Protein AF-A0A9D1IJ22-F1 (afdb_monomer)

Structure (mmCIF, N/CA/C/O backbone):
data_AF-A0A9D1IJ22-F1
#
_entry.id   AF-A0A9D1IJ22-F1
#
loop_
_atom_site.group_PDB
_atom_site.id
_atom_site.type_symbol
_atom_site.label_atom_id
_atom_site.label_alt_id
_atom_site.label_comp_id
_atom_site.label_asym_id
_atom_site.label_entity_id
_atom_site.label_seq_id
_atom_site.pdbx_PDB_ins_code
_atom_site.Cartn_x
_atom_site.Cartn_y
_atom_site.Cartn_z
_atom_site.occupancy
_atom_site.B_iso_or_equiv
_atom_site.auth_seq_id
_atom_site.auth_comp_id
_atom_site.auth_asym_id
_atom_site.auth_atom_id
_atom_site.pdbx_PDB_model_num
ATOM 1 N N . MET A 1 1 ? 9.896 -8.877 -16.553 1.00 58.75 1 MET A N 1
ATOM 2 C CA . MET A 1 1 ? 9.731 -7.413 -16.378 1.00 58.75 1 MET A CA 1
ATOM 3 C C . MET A 1 1 ? 9.132 -7.078 -15.015 1.00 58.75 1 MET A C 1
ATOM 5 O O . MET A 1 1 ? 9.799 -6.383 -14.268 1.00 58.75 1 MET A O 1
ATOM 9 N N . ARG A 1 2 ? 7.966 -7.635 -14.636 1.00 62.94 2 ARG A N 1
ATOM 10 C CA . ARG A 1 2 ? 7.384 -7.466 -13.283 1.00 62.94 2 ARG A CA 1
ATOM 11 C C . ARG A 1 2 ? 8.339 -7.813 -12.132 1.00 62.94 2 ARG A C 1
ATOM 13 O O . ARG A 1 2 ? 8.446 -7.040 -11.197 1.00 62.94 2 ARG A O 1
ATOM 20 N N . GLU A 1 3 ? 9.072 -8.922 -12.223 1.00 65.00 3 GLU A N 1
ATOM 21 C CA . GLU A 1 3 ? 10.027 -9.325 -11.173 1.00 65.00 3 GLU A CA 1
ATOM 22 C C . GLU A 1 3 ? 11.159 -8.309 -10.958 1.00 65.00 3 GLU A C 1
ATOM 24 O O . GLU A 1 3 ? 11.558 -8.067 -9.826 1.00 65.00 3 GLU A O 1
ATOM 29 N N . ALA A 1 4 ? 11.638 -7.670 -12.031 1.00 69.69 4 ALA A N 1
ATOM 30 C CA . ALA A 1 4 ? 12.692 -6.660 -11.944 1.00 69.69 4 ALA A CA 1
ATOM 31 C C . ALA A 1 4 ? 12.192 -5.375 -11.266 1.00 69.69 4 ALA A C 1
ATOM 33 O O . ALA A 1 4 ? 12.893 -4.810 -10.435 1.00 69.69 4 ALA A O 1
ATOM 34 N N . VAL A 1 5 ? 10.956 -4.964 -11.569 1.00 74.75 5 VAL A N 1
ATOM 35 C CA . VAL A 1 5 ? 10.309 -3.817 -10.917 1.00 74.75 5 VAL A CA 1
ATOM 36 C C . VAL A 1 5 ? 10.084 -4.104 -9.433 1.00 74.75 5 VAL A C 1
ATOM 38 O O . VAL A 1 5 ? 10.392 -3.265 -8.597 1.00 74.75 5 VAL A O 1
ATOM 41 N N . ILE A 1 6 ? 9.616 -5.309 -9.086 1.00 76.00 6 ILE A N 1
ATOM 42 C CA . ILE A 1 6 ? 9.457 -5.721 -7.683 1.00 76.00 6 ILE A CA 1
ATOM 43 C C . ILE A 1 6 ? 10.799 -5.682 -6.950 1.00 76.00 6 ILE A C 1
ATOM 45 O O . ILE A 1 6 ? 10.842 -5.216 -5.818 1.00 76.00 6 ILE A O 1
ATOM 49 N N . ALA A 1 7 ? 11.890 -6.131 -7.577 1.00 83.19 7 ALA A N 1
ATOM 50 C CA . ALA A 1 7 ? 13.214 -6.076 -6.965 1.00 83.19 7 ALA A CA 1
ATOM 51 C C . ALA A 1 7 ? 13.652 -4.631 -6.666 1.00 83.19 7 ALA A C 1
ATOM 53 O O . ALA A 1 7 ? 14.133 -4.370 -5.563 1.00 83.19 7 ALA A O 1
ATOM 54 N N . GLU A 1 8 ? 13.421 -3.702 -7.599 1.00 84.62 8 GLU A N 1
ATOM 55 C CA . GLU A 1 8 ? 13.780 -2.281 -7.467 1.00 84.62 8 GLU A CA 1
ATOM 56 C C . GLU A 1 8 ? 13.100 -1.601 -6.271 1.00 84.62 8 GLU A C 1
ATOM 58 O O . GLU A 1 8 ? 13.737 -0.819 -5.568 1.00 84.62 8 GLU A O 1
ATOM 63 N N . VAL A 1 9 ? 11.840 -1.948 -5.985 1.00 88.25 9 VAL A N 1
ATOM 64 C CA . VAL A 1 9 ? 11.079 -1.354 -4.870 1.00 88.25 9 VAL A CA 1
ATOM 65 C C . VAL A 1 9 ? 10.913 -2.267 -3.655 1.00 88.25 9 VAL A C 1
ATOM 67 O O . VAL A 1 9 ? 10.232 -1.903 -2.699 1.00 88.25 9 VAL A O 1
ATOM 70 N N . SER A 1 10 ? 11.533 -3.448 -3.655 1.00 90.62 10 SER A N 1
ATOM 71 C CA . SER A 1 10 ? 11.317 -4.498 -2.644 1.00 90.62 10 SER A CA 1
ATOM 72 C C . SER A 1 10 ? 11.579 -4.036 -1.208 1.00 90.62 10 SER A C 1
ATOM 74 O O . SER A 1 10 ? 10.791 -4.343 -0.307 1.00 90.62 10 SER A O 1
ATOM 76 N N . THR A 1 11 ? 12.647 -3.264 -0.995 1.00 94.25 11 THR A N 1
ATOM 77 C CA . THR A 1 11 ? 12.983 -2.693 0.316 1.00 94.25 11 THR A CA 1
ATOM 78 C C . THR A 1 11 ? 11.906 -1.718 0.777 1.00 94.25 11 THR A C 1
ATOM 80 O O . THR A 1 11 ? 11.363 -1.882 1.866 1.00 94.25 11 THR A O 1
ATOM 83 N N . GLN A 1 12 ? 11.530 -0.760 -0.074 1.00 94.44 12 GLN A N 1
ATOM 84 C CA . GLN A 1 12 ? 10.507 0.233 0.255 1.00 94.44 12 GLN A CA 1
ATOM 85 C C . GLN A 1 12 ? 9.146 -0.427 0.505 1.00 94.44 12 GLN A C 1
ATOM 87 O O . GLN A 1 12 ? 8.444 -0.061 1.445 1.00 94.44 12 GLN A O 1
ATOM 92 N N . LEU A 1 13 ? 8.786 -1.440 -0.288 1.00 93.94 13 LEU A N 1
ATOM 93 C CA . LEU A 1 13 ? 7.570 -2.221 -0.072 1.00 93.94 13 LEU A CA 1
ATOM 94 C C . LEU A 1 13 ? 7.591 -2.935 1.280 1.00 93.94 13 LEU A C 1
ATOM 96 O O . LEU A 1 13 ? 6.598 -2.882 2.000 1.00 93.94 13 LEU A O 1
ATOM 100 N N . SER A 1 14 ? 8.709 -3.561 1.650 1.00 94.81 14 SER A N 1
ATOM 101 C CA . SER A 1 14 ? 8.828 -4.247 2.944 1.00 94.81 14 SER A CA 1
ATOM 102 C C . SER A 1 14 ? 8.702 -3.275 4.119 1.00 94.81 14 SER A C 1
ATOM 104 O O . SER A 1 14 ? 8.013 -3.573 5.093 1.00 94.81 14 SER A O 1
ATOM 106 N N . GLU A 1 15 ? 9.314 -2.093 4.024 1.00 96.81 15 GLU A N 1
ATOM 107 C CA . GLU A 1 15 ? 9.216 -1.056 5.056 1.00 96.81 15 GLU A CA 1
ATOM 108 C C . GLU A 1 15 ? 7.784 -0.527 5.200 1.00 96.81 15 GLU A C 1
ATOM 110 O O . GLU A 1 15 ? 7.253 -0.469 6.312 1.00 96.81 15 GLU A O 1
ATOM 115 N N . VAL A 1 16 ? 7.132 -0.194 4.082 1.00 96.00 16 VAL A N 1
ATOM 116 C CA . VAL A 1 16 ? 5.760 0.332 4.086 1.00 96.00 16 VAL A CA 1
ATOM 117 C C . VAL A 1 16 ? 4.766 -0.719 4.576 1.00 96.00 16 VAL A C 1
ATOM 119 O O . VAL A 1 16 ? 3.917 -0.405 5.411 1.00 96.00 16 VAL A O 1
ATOM 122 N N . VAL A 1 17 ? 4.890 -1.973 4.131 1.00 95.81 17 VAL A N 1
ATOM 123 C CA . VAL A 1 17 ? 4.063 -3.078 4.641 1.00 95.81 17 VAL A CA 1
ATOM 124 C C . VAL A 1 17 ? 4.281 -3.260 6.143 1.00 95.81 17 VAL A C 1
ATOM 126 O O . VAL A 1 17 ? 3.302 -3.345 6.878 1.00 95.81 17 VAL A O 1
ATOM 129 N N . GLY A 1 18 ? 5.522 -3.203 6.632 1.00 97.25 18 GLY A N 1
ATOM 130 C CA . GLY A 1 18 ? 5.806 -3.292 8.067 1.00 97.25 18 GLY A CA 1
ATOM 131 C C . GLY A 1 18 ? 5.187 -2.156 8.895 1.00 97.25 18 GLY A C 1
ATOM 132 O O . GLY A 1 18 ? 4.758 -2.381 10.030 1.00 97.25 18 GLY A O 1
ATOM 133 N N . VAL A 1 19 ? 5.098 -0.938 8.349 1.00 96.75 19 VAL A N 1
ATOM 134 C CA . VAL A 1 19 ? 4.362 0.175 8.980 1.00 96.75 19 VAL A CA 1
ATOM 135 C C . VAL A 1 19 ? 2.859 -0.116 8.987 1.00 96.75 19 VAL A C 1
ATOM 137 O O . VAL A 1 19 ? 2.225 -0.020 10.039 1.00 96.75 19 VAL A O 1
ATOM 140 N N . ILE A 1 20 ? 2.291 -0.528 7.851 1.00 96.75 20 ILE A N 1
ATOM 141 C CA . ILE A 1 20 ? 0.864 -0.862 7.729 1.00 96.75 20 ILE A CA 1
ATOM 142 C C . ILE A 1 20 ? 0.479 -1.965 8.723 1.00 96.75 20 ILE A C 1
ATOM 144 O O . ILE A 1 20 ? -0.487 -1.808 9.467 1.00 96.75 20 ILE A O 1
ATOM 148 N N . GLU A 1 21 ? 1.245 -3.052 8.791 1.00 96.38 21 GLU A N 1
ATOM 149 C CA . GLU A 1 21 ? 1.000 -4.167 9.710 1.00 96.38 21 GLU A CA 1
ATOM 150 C C . GLU A 1 21 ? 1.095 -3.739 11.176 1.00 96.38 21 GLU A C 1
ATOM 152 O O . GLU A 1 21 ? 0.260 -4.129 11.993 1.00 96.38 21 GLU A O 1
ATOM 157 N N . ARG A 1 22 ? 2.067 -2.888 11.521 1.00 96.31 22 ARG A N 1
ATOM 158 C CA . ARG A 1 22 ? 2.234 -2.388 12.892 1.00 96.31 22 ARG A CA 1
ATOM 159 C C . ARG A 1 22 ? 1.032 -1.577 13.370 1.00 96.31 22 ARG A C 1
ATOM 161 O O . ARG A 1 22 ? 0.653 -1.695 14.533 1.00 96.31 22 ARG A O 1
ATOM 168 N N . HIS A 1 23 ? 0.468 -0.742 12.502 1.00 95.31 23 HIS A N 1
ATOM 169 C CA . HIS A 1 23 ? -0.627 0.155 12.872 1.00 95.31 23 HIS A CA 1
ATOM 170 C C . HIS A 1 23 ? -2.009 -0.470 12.669 1.00 95.31 23 HIS A C 1
ATOM 172 O O . HIS A 1 23 ? -2.931 -0.160 13.421 1.00 95.31 23 HIS A O 1
ATOM 178 N N . LEU A 1 24 ? -2.164 -1.352 11.678 1.00 96.44 24 LEU A N 1
ATOM 179 C CA . LEU A 1 24 ? -3.462 -1.880 11.254 1.00 96.44 24 LEU A CA 1
ATOM 180 C C . LEU A 1 24 ? -3.616 -3.390 11.472 1.00 96.44 24 LEU A C 1
ATOM 182 O O . LEU A 1 24 ? -4.691 -3.910 11.201 1.00 96.44 24 LEU A O 1
ATOM 186 N N . GLY A 1 25 ? -2.597 -4.104 11.960 1.00 92.56 25 GLY A N 1
ATOM 187 C CA . GLY A 1 25 ? -2.528 -5.574 11.988 1.00 92.56 25 GLY A CA 1
ATOM 188 C C . GLY A 1 25 ? -3.823 -6.312 12.366 1.00 92.56 25 GLY A C 1
ATOM 189 O O . GLY A 1 25 ? -4.254 -7.169 11.600 1.00 92.56 25 GLY A O 1
ATOM 190 N N . PRO A 1 26 ? -4.511 -5.973 13.474 1.00 93.75 26 PRO A N 1
ATOM 191 C CA . PRO A 1 26 ? -5.753 -6.652 13.864 1.00 93.75 26 PRO A CA 1
ATOM 192 C C . PRO A 1 26 ? -6.937 -6.451 12.905 1.00 93.75 26 PRO A C 1
ATOM 194 O O . PRO A 1 26 ? -7.908 -7.205 12.957 1.00 93.75 26 PRO A O 1
ATOM 197 N N . THR A 1 27 ? -6.899 -5.411 12.072 1.00 96.06 27 THR A N 1
ATOM 198 C CA . THR A 1 27 ? -7.986 -5.026 11.162 1.00 96.06 27 THR A CA 1
ATOM 199 C C . THR A 1 27 ? -7.605 -5.172 9.691 1.00 96.06 27 THR A C 1
ATOM 201 O O . THR A 1 27 ? -8.480 -5.107 8.828 1.00 96.06 27 THR A O 1
ATOM 204 N N . LEU A 1 28 ? -6.323 -5.383 9.393 1.00 97.62 28 LEU A N 1
ATOM 205 C CA . LEU A 1 28 ? -5.784 -5.503 8.048 1.00 97.62 28 LEU A CA 1
ATOM 206 C C . LEU A 1 28 ? -6.265 -6.797 7.384 1.00 97.62 28 LEU A C 1
ATOM 208 O O . LEU A 1 28 ? -6.022 -7.893 7.880 1.00 97.62 28 LEU A O 1
ATOM 212 N N . LEU A 1 29 ? -6.925 -6.663 6.233 1.00 97.56 29 LEU A N 1
ATOM 213 C CA . LEU A 1 29 ? -7.344 -7.797 5.408 1.00 97.56 29 LEU A CA 1
ATOM 214 C C . LEU A 1 29 ? -6.342 -8.096 4.301 1.00 97.56 29 LEU A C 1
ATOM 216 O O . LEU A 1 29 ? -6.051 -9.258 4.030 1.00 97.56 29 LEU A O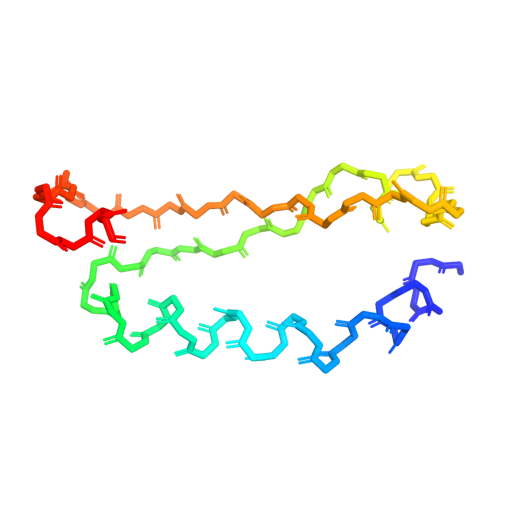 1
ATOM 220 N N . ALA A 1 30 ? -5.863 -7.053 3.625 1.00 97.06 30 ALA A N 1
ATOM 221 C CA . ALA A 1 30 ? -4.963 -7.202 2.494 1.00 97.06 30 ALA A CA 1
ATOM 222 C C . ALA A 1 30 ? -4.243 -5.893 2.160 1.00 97.06 30 ALA A C 1
ATOM 224 O O . ALA A 1 30 ? -4.785 -4.800 2.353 1.00 97.06 30 ALA A O 1
ATOM 225 N N . VAL A 1 31 ? -3.063 -6.034 1.558 1.00 96.69 31 VAL A N 1
ATOM 226 C CA . VAL A 1 31 ? -2.322 -4.965 0.883 1.00 96.69 31 VAL A CA 1
ATOM 227 C C . VAL A 1 31 ? -2.106 -5.399 -0.562 1.00 96.69 31 VAL A C 1
ATOM 229 O O . VAL A 1 31 ? -1.567 -6.476 -0.809 1.00 96.69 31 VAL A O 1
ATOM 232 N N . HIS A 1 32 ? -2.532 -4.575 -1.515 1.00 94.44 32 HIS A N 1
ATOM 233 C CA . HIS A 1 32 ? -2.356 -4.838 -2.941 1.00 94.44 32 HIS A CA 1
ATOM 234 C C . HIS A 1 32 ? -1.462 -3.774 -3.565 1.00 94.44 32 HIS A C 1
ATOM 236 O O . HIS A 1 32 ? -1.741 -2.582 -3.441 1.00 94.44 32 HIS A O 1
ATOM 242 N N . LEU A 1 33 ? -0.429 -4.215 -4.279 1.00 92.69 33 LEU A N 1
ATOM 243 C CA . LEU A 1 33 ? 0.319 -3.364 -5.198 1.00 92.69 33 LEU A CA 1
ATOM 244 C C . LEU A 1 33 ? -0.480 -3.213 -6.495 1.00 92.69 33 LEU A C 1
ATOM 246 O O . LEU A 1 33 ? -0.938 -4.213 -7.054 1.00 92.69 33 LEU A O 1
ATOM 250 N N . TYR A 1 34 ? -0.639 -1.983 -6.975 1.00 92.00 34 TYR A N 1
ATOM 251 C CA . TYR A 1 34 ? -1.297 -1.702 -8.250 1.00 92.00 3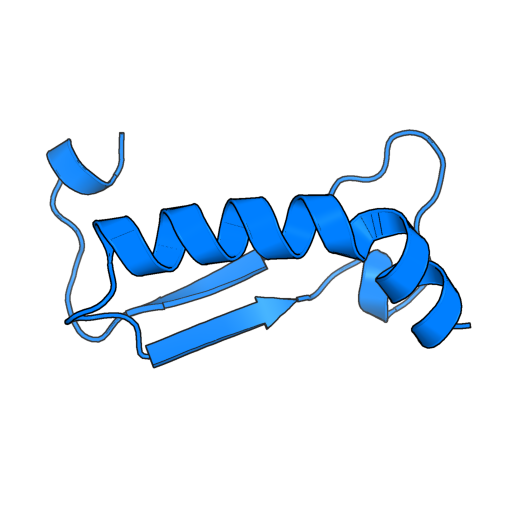4 TYR A CA 1
ATOM 252 C C . TYR A 1 34 ? -0.583 -0.572 -9.004 1.00 92.00 34 TYR A C 1
ATOM 254 O O . TYR A 1 34 ? 0.522 -0.169 -8.646 1.00 92.00 34 TYR A O 1
ATOM 262 N N . GLY A 1 35 ? -1.180 -0.114 -10.103 1.00 91.50 35 GLY A N 1
ATOM 263 C CA . GLY A 1 35 ? -0.679 1.032 -10.851 1.00 91.50 35 GLY A CA 1
ATOM 264 C C . GLY A 1 35 ? 0.563 0.721 -11.683 1.00 91.50 35 GLY A C 1
ATOM 265 O O . GLY A 1 35 ? 0.750 -0.387 -12.199 1.00 91.50 35 GLY A O 1
ATOM 266 N N . SER A 1 36 ? 1.412 1.735 -11.856 1.00 90.94 36 SER A N 1
ATOM 267 C CA . SER A 1 36 ? 2.497 1.712 -12.850 1.00 90.94 36 SER A CA 1
ATOM 268 C C . SER A 1 36 ? 3.493 0.564 -12.638 1.00 90.94 36 SER A C 1
ATOM 270 O O . SER A 1 36 ? 3.908 -0.072 -13.610 1.00 90.94 36 SER A O 1
ATOM 272 N N . ALA A 1 37 ? 3.783 0.213 -11.381 1.00 88.38 37 ALA A N 1
ATOM 273 C CA . ALA A 1 37 ? 4.660 -0.901 -11.017 1.00 88.38 37 ALA A CA 1
ATOM 274 C C . ALA A 1 37 ? 4.170 -2.267 -11.543 1.00 88.38 37 ALA A C 1
ATOM 276 O O . ALA A 1 37 ? 4.967 -3.182 -11.760 1.00 88.38 37 ALA A O 1
ATOM 277 N N . VAL A 1 38 ? 2.862 -2.408 -11.770 1.00 88.06 38 VAL A N 1
ATOM 278 C CA . VAL A 1 38 ? 2.209 -3.663 -12.161 1.00 88.06 38 VAL A CA 1
ATOM 279 C C . VAL A 1 38 ? 1.909 -3.715 -13.662 1.00 88.06 38 VAL A C 1
ATOM 281 O O . VAL A 1 38 ? 2.056 -4.788 -14.263 1.00 88.06 38 VAL A O 1
ATOM 284 N N . ASP A 1 39 ? 1.534 -2.583 -14.263 1.00 84.44 39 ASP A N 1
ATOM 285 C CA . ASP A 1 39 ? 0.992 -2.526 -15.630 1.00 84.44 39 ASP A CA 1
ATOM 286 C C . ASP A 1 39 ? 1.975 -2.003 -16.692 1.00 84.44 39 ASP A C 1
ATOM 288 O O . ASP A 1 39 ? 1.825 -2.325 -17.870 1.00 84.44 39 ASP A O 1
ATOM 292 N N . GLY A 1 40 ? 3.002 -1.233 -16.311 1.00 75.81 40 GLY A N 1
ATOM 293 C CA . GLY A 1 40 ? 3.906 -0.585 -17.279 1.00 75.81 40 GLY A CA 1
ATOM 294 C C . GLY A 1 40 ? 5.378 -0.507 -16.878 1.00 75.81 40 GLY A C 1
ATOM 295 O O . GLY A 1 40 ? 6.206 -0.115 -17.700 1.00 75.81 40 GLY A O 1
ATOM 296 N N . GLY A 1 41 ? 5.707 -0.902 -15.648 1.00 83.44 41 GLY A N 1
ATOM 297 C CA . GLY A 1 41 ? 7.001 -0.640 -15.030 1.00 83.44 41 GLY A CA 1
ATOM 298 C C . GLY A 1 41 ? 7.124 0.798 -14.524 1.00 83.44 41 GLY A C 1
ATOM 299 O O . GLY A 1 41 ? 6.423 1.707 -14.976 1.00 83.44 41 GLY A O 1
ATOM 300 N N . LEU A 1 42 ? 8.022 0.995 -13.562 1.00 88.06 42 LEU A N 1
ATOM 301 C CA . LEU A 1 42 ? 8.276 2.303 -12.969 1.00 88.06 42 LEU A CA 1
ATOM 302 C C . LEU A 1 42 ? 9.116 3.161 -13.922 1.00 88.06 42 LEU A C 1
ATOM 304 O O . LEU A 1 42 ? 10.130 2.720 -14.461 1.00 88.06 42 LEU A O 1
ATOM 308 N N . LYS A 1 43 ? 8.682 4.401 -14.142 1.00 89.06 43 LYS A N 1
ATOM 309 C CA . LYS A 1 43 ? 9.443 5.442 -14.850 1.00 89.06 43 LYS A CA 1
ATOM 310 C C . LYS A 1 43 ? 10.106 6.373 -13.829 1.00 89.06 43 LYS A C 1
ATOM 312 O O . LYS A 1 43 ? 9.656 6.407 -12.682 1.00 89.06 43 LYS A O 1
ATOM 317 N N . PRO A 1 44 ? 11.096 7.196 -14.223 1.00 89.06 44 PRO A N 1
ATOM 318 C CA . PRO A 1 44 ? 11.603 8.248 -13.347 1.00 89.06 44 PRO A CA 1
ATOM 319 C C . PRO A 1 44 ? 10.457 9.085 -12.770 1.00 89.06 44 PRO A C 1
ATOM 321 O O . PRO A 1 44 ? 9.556 9.481 -13.510 1.00 89.06 44 PRO A O 1
ATOM 324 N N . HIS A 1 45 ? 10.501 9.332 -11.459 1.00 88.31 45 HIS A N 1
ATOM 325 C CA . HIS A 1 45 ? 9.471 10.063 -10.706 1.00 88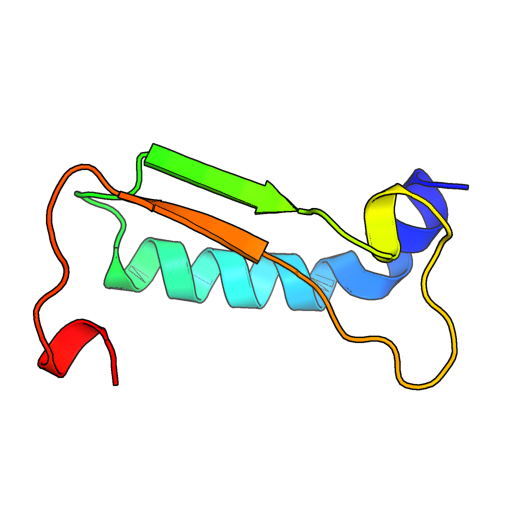.31 45 HIS A CA 1
ATOM 326 C C . HIS A 1 45 ? 8.091 9.385 -10.640 1.00 88.31 45 HIS A C 1
ATOM 328 O O . HIS A 1 45 ? 7.101 10.062 -10.389 1.00 88.31 45 HIS A O 1
ATOM 334 N N . SER A 1 46 ? 8.008 8.073 -10.880 1.00 91.50 46 SER A N 1
ATOM 335 C CA . SER A 1 46 ? 6.780 7.320 -10.593 1.00 91.50 46 SER A CA 1
ATOM 336 C C . SER A 1 46 ? 6.652 7.057 -9.099 1.00 91.50 46 SER A C 1
ATOM 338 O O . SER A 1 46 ? 7.645 6.752 -8.438 1.00 91.50 46 SER A O 1
ATOM 340 N N . ASP A 1 47 ? 5.420 7.106 -8.609 1.00 93.12 47 ASP A N 1
ATOM 341 C CA . ASP A 1 47 ? 5.073 6.695 -7.252 1.00 93.12 47 ASP A CA 1
ATOM 342 C C . ASP A 1 47 ? 4.832 5.173 -7.177 1.00 93.12 47 ASP A C 1
ATOM 344 O O . ASP A 1 47 ? 4.814 4.467 -8.192 1.00 93.12 47 ASP A O 1
ATOM 348 N N . ILE A 1 48 ? 4.634 4.667 -5.955 1.00 92.56 48 ILE A N 1
ATOM 349 C CA . ILE A 1 48 ? 4.235 3.282 -5.677 1.00 92.56 48 ILE A CA 1
ATOM 350 C C . ILE A 1 48 ? 2.814 3.291 -5.123 1.00 92.56 48 ILE A C 1
ATOM 352 O O . ILE A 1 48 ? 2.571 3.789 -4.024 1.00 92.56 48 ILE A O 1
ATOM 356 N N . ASP A 1 49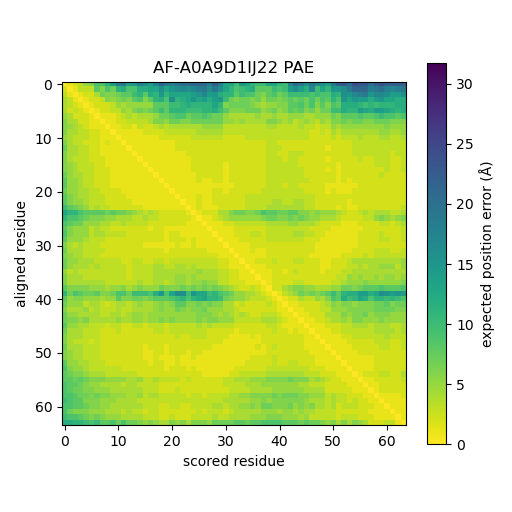 ? 1.888 2.687 -5.860 1.00 93.44 49 ASP A N 1
ATOM 357 C CA . ASP A 1 49 ? 0.475 2.680 -5.500 1.00 93.44 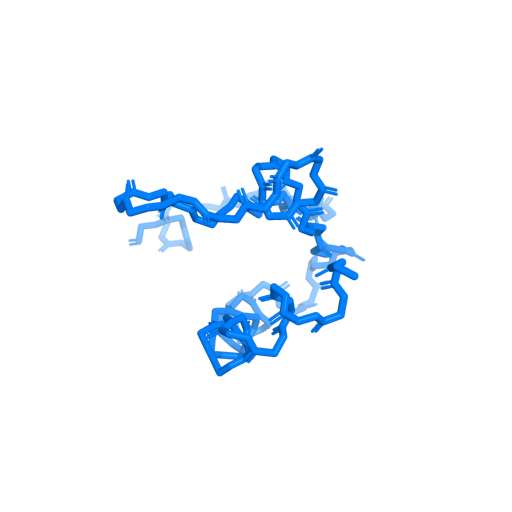49 ASP A CA 1
ATOM 358 C C . ASP A 1 49 ? 0.107 1.432 -4.680 1.00 93.44 49 ASP A C 1
ATOM 360 O O . ASP A 1 49 ? 0.212 0.295 -5.155 1.00 93.44 49 ASP A O 1
ATOM 364 N N . LEU A 1 50 ? -0.364 1.639 -3.445 1.00 95.12 50 LEU A N 1
ATOM 365 C CA . LEU A 1 50 ? -0.842 0.575 -2.557 1.00 95.12 50 LEU A CA 1
ATOM 366 C C . LEU A 1 50 ? -2.314 0.762 -2.199 1.00 95.12 50 LEU A C 1
ATOM 368 O O . LEU A 1 50 ? -2.733 1.828 -1.750 1.00 95.12 50 LEU A O 1
ATOM 372 N N . LEU A 1 51 ? -3.098 -0.304 -2.350 1.00 96.81 51 LEU A N 1
ATOM 373 C CA . LEU A 1 51 ? -4.476 -0.370 -1.876 1.00 96.81 51 LEU A CA 1
ATOM 374 C C . LEU A 1 51 ? -4.534 -1.243 -0.623 1.00 96.81 51 LEU A C 1
ATOM 376 O O . LEU A 1 51 ? -4.300 -2.453 -0.680 1.00 96.81 51 LEU A O 1
ATOM 380 N N . VAL A 1 52 ? -4.890 -0.629 0.503 1.00 97.25 52 VAL A N 1
ATOM 381 C CA . VAL A 1 52 ? -5.011 -1.299 1.802 1.00 97.25 52 VAL A CA 1
ATOM 382 C C . VAL A 1 52 ? -6.482 -1.518 2.132 1.00 97.25 52 VAL A C 1
ATOM 384 O O . VAL A 1 52 ? -7.272 -0.575 2.150 1.00 97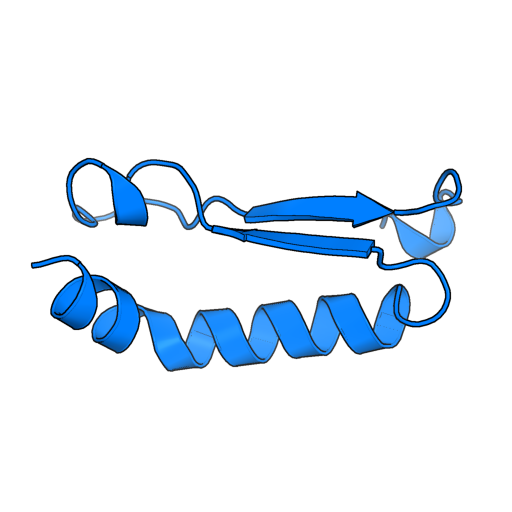.25 52 VAL A O 1
ATOM 387 N N . THR A 1 53 ? -6.859 -2.767 2.398 1.00 97.94 53 THR A N 1
ATOM 388 C CA . THR A 1 53 ? -8.225 -3.138 2.793 1.00 97.94 53 THR A CA 1
ATOM 389 C C . THR A 1 53 ? -8.256 -3.490 4.273 1.00 97.94 53 THR A C 1
ATOM 391 O O . THR A 1 53 ? -7.449 -4.296 4.732 1.00 97.94 53 THR A O 1
ATOM 394 N N . VAL A 1 54 ? -9.205 -2.914 5.012 1.00 98.00 54 VAL A N 1
ATOM 395 C CA . VAL A 1 54 ? -9.387 -3.125 6.456 1.00 98.00 54 VAL A CA 1
ATOM 396 C C . VAL A 1 54 ? -10.822 -3.540 6.780 1.00 98.00 54 VAL A C 1
ATOM 398 O O . VAL A 1 54 ? -11.756 -3.165 6.070 1.00 98.00 54 VAL A O 1
ATOM 401 N N . THR A 1 55 ? -11.008 -4.307 7.854 1.00 97.81 55 THR A N 1
ATOM 402 C CA . THR A 1 55 ? -12.324 -4.782 8.320 1.00 97.81 55 THR A CA 1
ATOM 403 C C . THR A 1 55 ? -13.169 -3.699 8.983 1.00 97.81 55 THR A C 1
ATOM 405 O O . THR A 1 55 ? -14.390 -3.833 9.055 1.00 97.81 55 THR A O 1
ATOM 408 N N . VAL A 1 56 ? -12.541 -2.635 9.487 1.00 95.81 56 VAL A N 1
ATOM 409 C CA . VAL A 1 56 ? -13.208 -1.560 10.231 1.00 95.81 56 VAL A CA 1
ATOM 410 C C . VAL A 1 56 ? -12.747 -0.194 9.745 1.00 95.81 56 VAL A C 1
ATOM 412 O O . VAL A 1 56 ? -11.643 -0.030 9.229 1.00 95.81 56 VAL A O 1
ATOM 415 N N . ARG A 1 57 ? -13.594 0.821 9.927 1.00 95.44 57 ARG A N 1
ATOM 416 C CA . ARG A 1 57 ? -13.231 2.208 9.625 1.00 95.44 57 ARG A CA 1
ATOM 417 C C . ARG A 1 57 ? -12.100 2.665 10.552 1.00 95.44 57 ARG A C 1
ATOM 419 O O . ARG A 1 57 ? -12.229 2.549 11.764 1.00 95.44 57 ARG A O 1
ATOM 426 N N . LEU A 1 58 ? -11.050 3.252 9.976 1.00 95.12 58 LEU A N 1
ATOM 427 C CA . LEU A 1 58 ? -9.959 3.859 10.743 1.00 95.12 58 LEU A CA 1
ATOM 428 C C . LEU A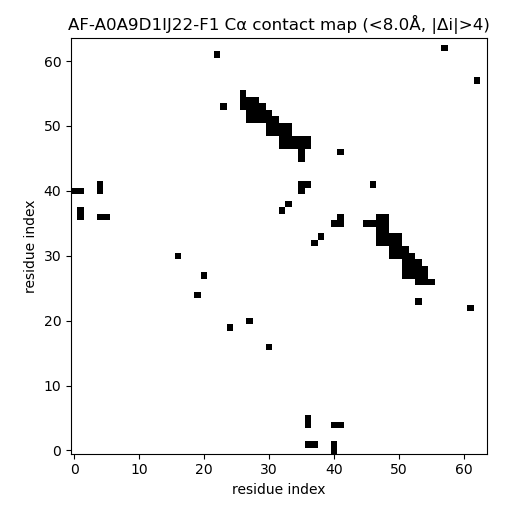 1 58 ? -10.424 5.133 11.452 1.00 95.12 58 LEU A C 1
ATOM 430 O O . LEU A 1 58 ? -11.096 5.977 10.840 1.00 95.12 58 LEU A O 1
ATOM 434 N N . ASP A 1 59 ? -10.030 5.277 12.715 1.00 93.25 59 ASP A N 1
ATOM 435 C CA . ASP A 1 59 ? -10.110 6.549 13.424 1.00 93.25 59 ASP A CA 1
ATOM 436 C C . ASP A 1 59 ? -9.096 7.567 12.868 1.00 93.25 59 ASP A C 1
ATOM 438 O O . ASP A 1 59 ? -8.199 7.240 12.088 1.00 93.25 59 ASP A O 1
ATOM 442 N N . GLU A 1 60 ? -9.278 8.835 13.234 1.00 94.81 60 GLU A N 1
ATOM 443 C CA . GLU A 1 60 ? -8.459 9.935 12.716 1.00 94.81 60 GLU A CA 1
ATOM 444 C C . GLU A 1 60 ? -7.020 9.910 13.249 1.00 94.81 60 GLU A C 1
ATOM 446 O O . GLU A 1 60 ? -6.112 10.352 12.552 1.00 94.81 60 GLU A O 1
ATOM 451 N N . THR A 1 61 ? -6.799 9.376 14.452 1.00 93.00 61 THR A N 1
ATOM 452 C CA .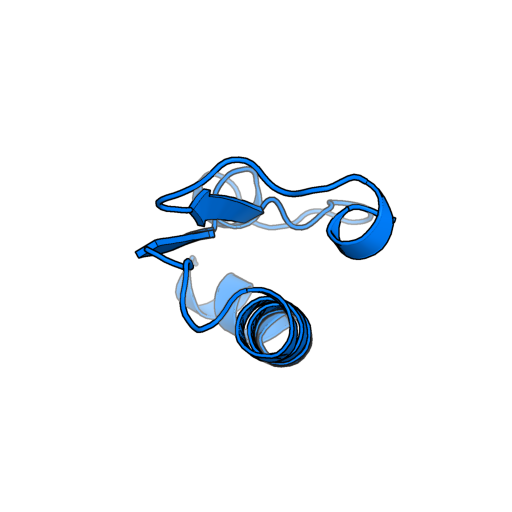 THR A 1 61 ? -5.463 9.282 15.056 1.00 93.00 61 THR A CA 1
ATOM 453 C C . THR A 1 61 ? -4.609 8.261 14.315 1.00 93.00 61 THR A C 1
ATOM 455 O O . THR A 1 61 ? -3.435 8.504 14.083 1.00 93.00 61 THR A O 1
ATOM 458 N N . THR A 1 62 ? -5.209 7.143 13.914 1.00 92.31 62 THR A N 1
ATOM 459 C CA . THR A 1 62 ? -4.558 6.086 13.133 1.00 92.31 62 THR A CA 1
ATOM 460 C C . THR A 1 62 ? -4.332 6.503 11.675 1.00 92.31 62 THR A C 1
ATOM 462 O O . THR A 1 62 ? -3.430 5.991 11.020 1.00 92.31 62 THR A O 1
ATOM 465 N N . ARG A 1 63 ? -5.162 7.410 11.140 1.00 90.56 63 ARG A N 1
ATOM 466 C CA . ARG A 1 63 ? -5.073 7.884 9.748 1.00 90.56 63 ARG A CA 1
ATOM 467 C C . ARG A 1 63 ? -3.931 8.880 9.507 1.00 90.56 63 ARG A C 1
ATOM 469 O O . ARG A 1 63 ? -3.459 8.952 8.374 1.00 90.56 63 ARG A O 1
ATOM 476 N N . ARG A 1 64 ? -3.585 9.697 10.503 1.00 85.38 64 ARG A 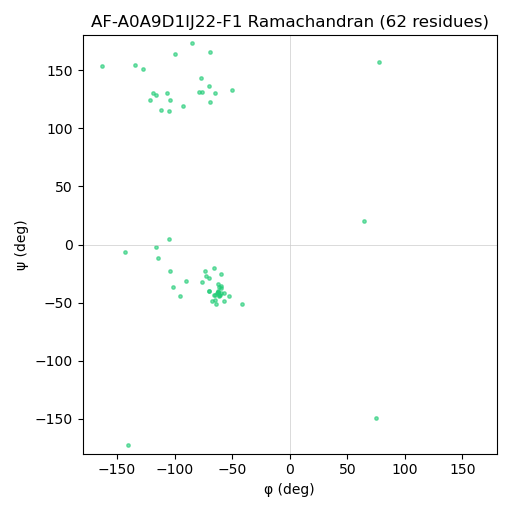N 1
ATOM 477 C CA . ARG A 1 64 ? -2.593 10.780 10.393 1.00 85.38 64 ARG A CA 1
ATOM 478 C C . ARG A 1 64 ? -1.187 10.303 10.710 1.00 85.38 64 ARG A C 1
ATOM 480 O O . ARG A 1 64 ? -0.267 10.846 10.063 1.00 85.38 64 ARG A O 1
#

Sequence (64 aa):
MREAVIAEVSTQLSEVVGVIERHLGPTLLAVHLYGSAVDGGLKPHSDIDLLVTVTVRLDETTRR

Nearest PDB structures (foldseek):
  7uy4-assembly2_B  TM=9.753E-01  e=3.611E-06  Escherichia coli
  5lpa-assembly1_A  TM=9.436E-01  e=1.127E-03  Salmonella enterica subsp. enterica serovar Typhimurium
  5g4a-assembly2_B  TM=9.499E-01  e=1.292E-03  Salmonella enterica
  5luh-assembly1_A  TM=9.528E-01  e=1.818E-03  Salmonella enterica subsp. enterica serovar Typhimurium
  6xxq-assembly2_B  TM=9.733E-01  e=1.859E-02  Enterococcus faecalis

Organism: NCBI:txid2840677

InterPro domains:
  IPR002934 Polymerase, nucleotidyl transferase domain [PF01909] (26-57)
  IPR043519 Nucleotidyltransferase superfamily [G3DSA:3.30.460.10] (4-64)
  IPR043519 Nucleotidyltransferase superfamily [SSF81301] (7-60)

Radius of gyration: 13.25 Å; Cα contacts (8 Å, |Δi|>4): 57; chains: 1; bounding box: 27×20×32 Å

Solvent-accessible surface area (backbone atoms only — not comparable to full-atom values): 4056 Å² total; per-residue (Å²): 110,61,68,59,42,47,61,76,44,41,66,62,50,52,54,52,50,53,52,50,44,74,78,36,48,97,40,54,72,47,78,42,83,40,60,48,49,73,76,71,47,72,55,92,92,58,78,84,46,72,51,76,44,59,80,60,88,78,54,72,80,81,71,108

Foldseek 3Di:
DLVVLCVVCVVVVVVVVVLCCVLQVVFWDDKDWDDCSHPPGDDVPDDTDIDTDTNDDDDPVSVD

pLDDT: mean 90.5, std 8.68, range [58.75, 98.0]

Secondary structure (DSSP, 8-state):
-HHHHHHHHHHHHHHHHHHHHHHHTTTEEEEEEETHHHHT-PPTT---EEEEEESSPPPHHHH-

Mean predicted aligned error: 3.86 Å